Protein AF-T1CIH2-F1 (afdb_monomer)

Foldseek 3Di:
DDPPPCLVVVCVVVVHDSVVSVLLVVQLVVVPDDPPPDDVSVDPVSVVSSCVSSPDPPVPVDDPVVVVVVVD

Solvent-accessible surface area (backbone atoms only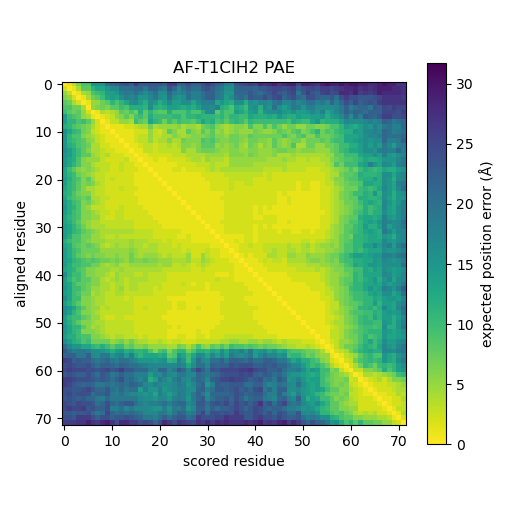 — not comparable to full-atom values): 4560 Å² total; per-residue (Å²): 134,80,82,76,81,49,50,65,59,52,8,63,75,70,75,45,56,49,66,58,42,41,52,53,52,53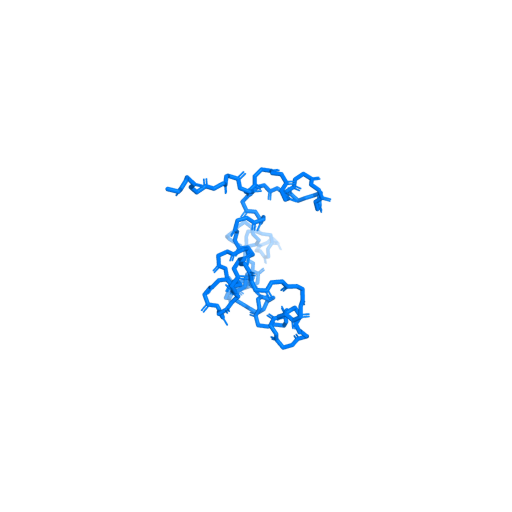,41,33,44,76,73,66,54,57,93,85,66,58,73,86,66,74,37,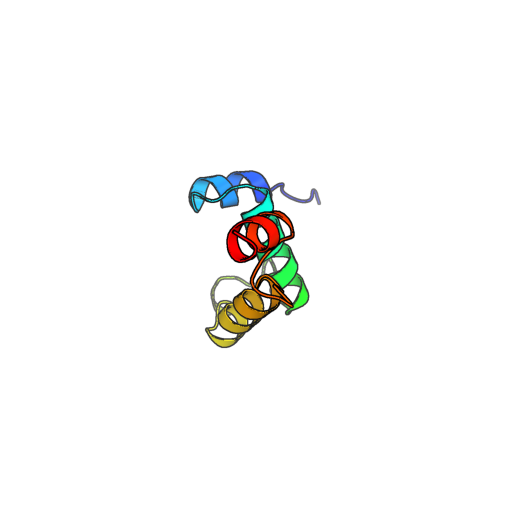71,66,53,54,51,50,30,54,60,70,67,49,80,86,54,96,72,81,60,56,77,74,51,55,62,62,74,71,107

Organism: NCBI:txid410659

Radius of gyration: 16.78 Å; Cα contacts (8 Å, |Δi|>4): 36; chains: 1; bounding box: 56×22×34 Å

Secondary structure (DSSP, 8-state):
------HHHHHHHHT--HHHHHHHHHHHHHTT--SSS-GGG--HHHHHHHHHHHS---TTSS-HHHHHHHT-

Structure (mmCIF, N/CA/C/O backbone):
data_AF-T1CIH2-F1
#
_entry.id   AF-T1CIH2-F1
#
loop_
_atom_site.group_PDB
_atom_site.id
_atom_site.type_symbol
_atom_site.label_atom_id
_atom_site.label_alt_id
_atom_site.label_comp_id
_atom_site.label_asym_id
_atom_site.label_entity_id
_atom_site.label_seq_id
_atom_site.pdbx_PDB_ins_code
_atom_site.Cartn_x
_atom_site.Cartn_y
_atom_site.Cartn_z
_atom_site.occupancy
_atom_site.B_iso_or_equiv
_atom_site.auth_seq_id
_atom_site.auth_comp_id
_atom_site.auth_asym_id
_atom_site.auth_atom_id
_atom_site.pdbx_PDB_model_num
ATOM 1 N N . MET A 1 1 ? -23.787 -5.297 -5.422 1.00 38.94 1 MET A N 1
ATOM 2 C CA . MET A 1 1 ? -22.944 -4.257 -4.793 1.00 38.94 1 MET A CA 1
ATOM 3 C C . MET A 1 1 ? -21.731 -4.022 -5.678 1.00 38.94 1 MET A C 1
ATOM 5 O O . MET A 1 1 ? -20.881 -4.893 -5.780 1.00 38.94 1 MET A O 1
ATOM 9 N N . ALA A 1 2 ? -21.728 -2.922 -6.433 1.00 41.69 2 ALA A N 1
ATOM 10 C CA . ALA A 1 2 ? -20.727 -2.663 -7.465 1.00 41.69 2 ALA A CA 1
ATOM 11 C C . ALA A 1 2 ? -19.360 -2.350 -6.839 1.00 41.69 2 ALA A C 1
ATOM 13 O O . ALA A 1 2 ? -19.254 -1.459 -5.996 1.00 41.69 2 ALA A O 1
ATOM 14 N N . ALA A 1 3 ? -18.325 -3.072 -7.277 1.00 44.97 3 ALA A N 1
ATOM 15 C CA . ALA A 1 3 ? -16.929 -2.807 -6.959 1.00 44.97 3 ALA A CA 1
ATOM 16 C C . ALA A 1 3 ? -16.585 -1.360 -7.343 1.00 44.97 3 ALA A C 1
ATOM 18 O O . ALA A 1 3 ? -16.372 -1.035 -8.513 1.00 44.97 3 ALA A O 1
ATOM 19 N N . ARG A 1 4 ? -16.605 -0.460 -6.356 1.00 53.94 4 ARG A N 1
ATOM 20 C CA . ARG A 1 4 ? -16.279 0.951 -6.561 1.00 53.94 4 ARG A CA 1
ATOM 21 C C . ARG A 1 4 ? -14.842 1.029 -7.087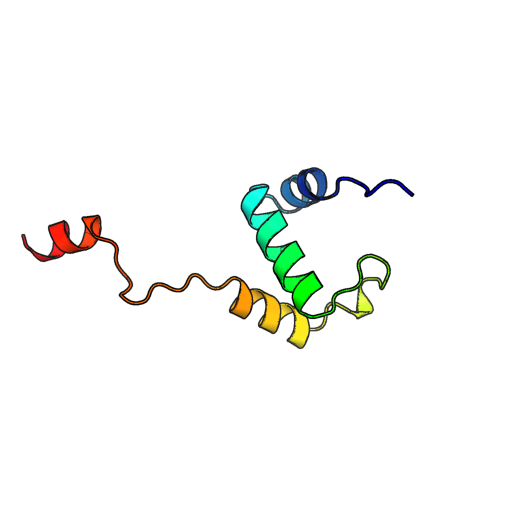 1.00 53.94 4 ARG A C 1
ATOM 23 O O . ARG A 1 4 ? -13.906 0.525 -6.474 1.00 53.94 4 ARG A O 1
ATOM 30 N N . ARG A 1 5 ? -14.686 1.627 -8.267 1.00 60.38 5 ARG A N 1
ATOM 31 C CA . ARG A 1 5 ? -13.428 1.761 -9.009 1.00 60.38 5 ARG A CA 1
ATOM 32 C C . ARG A 1 5 ? -12.519 2.782 -8.307 1.00 60.38 5 ARG A C 1
ATOM 34 O O . ARG A 1 5 ? -12.506 3.941 -8.689 1.00 60.38 5 ARG A O 1
ATOM 41 N N . TRP A 1 6 ? -11.789 2.374 -7.268 1.00 58.72 6 TRP A N 1
ATOM 42 C CA . TRP A 1 6 ? -10.935 3.282 -6.475 1.00 58.72 6 TRP A CA 1
ATOM 43 C C . TRP A 1 6 ? -9.558 3.556 -7.087 1.00 58.72 6 TRP A C 1
ATOM 45 O O . TRP A 1 6 ? -8.982 4.614 -6.850 1.00 58.72 6 TRP A O 1
ATOM 55 N N . GLY A 1 7 ? -9.039 2.635 -7.906 1.00 61.25 7 GLY A N 1
ATOM 56 C CA . GLY A 1 7 ? -7.684 2.730 -8.464 1.00 61.25 7 GLY A CA 1
ATOM 57 C C . GLY A 1 7 ? -7.334 4.077 -9.127 1.00 61.25 7 GLY A C 1
ATOM 58 O O . GLY A 1 7 ? -6.240 4.577 -8.890 1.00 61.25 7 GLY A O 1
ATOM 59 N N . PRO A 1 8 ? -8.223 4.705 -9.925 1.00 63.28 8 PRO A N 1
ATOM 60 C CA . PRO A 1 8 ? -7.947 6.005 -10.540 1.00 63.28 8 PRO A CA 1
ATOM 61 C C . PRO A 1 8 ? -7.950 7.182 -9.551 1.00 63.28 8 PRO A C 1
ATOM 63 O O . PRO A 1 8 ? -7.090 8.051 -9.650 1.00 63.28 8 PRO A O 1
ATOM 66 N N . THR A 1 9 ? -8.891 7.210 -8.602 1.00 77.88 9 THR A N 1
ATOM 67 C CA . THR A 1 9 ? -9.044 8.319 -7.644 1.00 77.88 9 THR A CA 1
ATOM 68 C C . THR A 1 9 ? -7.911 8.335 -6.621 1.00 77.88 9 THR A C 1
ATOM 70 O O . THR A 1 9 ? -7.350 9.392 -6.353 1.00 77.88 9 THR A O 1
ATOM 73 N N . ILE A 1 10 ? -7.516 7.162 -6.113 1.00 80.00 10 ILE A N 1
ATOM 74 C CA . ILE A 1 10 ? -6.395 7.032 -5.168 1.00 80.00 10 ILE A CA 1
ATOM 75 C C . ILE A 1 10 ? -5.074 7.419 -5.840 1.00 80.00 10 ILE A C 1
ATOM 77 O O . ILE A 1 10 ? -4.300 8.179 -5.269 1.00 80.00 10 ILE A O 1
ATOM 81 N N . ALA A 1 11 ? -4.834 6.951 -7.071 1.00 83.56 11 ALA A N 1
ATOM 82 C CA . ALA A 1 11 ? -3.624 7.285 -7.822 1.00 83.56 11 ALA A CA 1
ATOM 83 C C . ALA A 1 11 ? -3.463 8.803 -8.004 1.00 83.56 11 ALA A C 1
ATOM 85 O O . ALA A 1 11 ? -2.401 9.354 -7.725 1.00 83.56 11 ALA A O 1
ATOM 86 N N . SER A 1 12 ? -4.545 9.485 -8.394 1.00 85.31 12 SER A N 1
ATOM 87 C CA . SER A 1 12 ? -4.542 10.941 -8.550 1.00 85.31 12 SER A CA 1
ATOM 88 C C . SER A 1 12 ? -4.333 11.676 -7.225 1.00 85.31 12 SER A C 1
ATOM 90 O O . SER A 1 12 ? -3.588 12.648 -7.199 1.00 85.31 12 SER A O 1
ATOM 92 N N . GLY A 1 13 ? -4.973 11.232 -6.137 1.00 86.88 13 GLY A N 1
ATOM 93 C CA . GLY A 1 13 ? -4.836 11.863 -4.819 1.00 86.88 13 GLY A CA 1
ATOM 94 C C . GLY A 1 13 ? -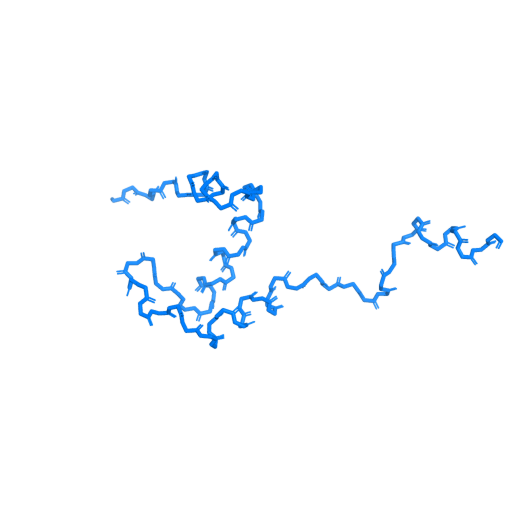3.447 11.690 -4.198 1.00 86.88 13 GLY A C 1
ATOM 95 O O . GLY A 1 13 ? -2.979 12.577 -3.495 1.00 86.88 13 GLY A O 1
ATOM 96 N N . ALA A 1 14 ? -2.770 10.579 -4.495 1.00 84.88 14 ALA A N 1
ATOM 97 C CA . ALA A 1 14 ? -1.427 10.282 -4.001 1.00 84.88 14 ALA A CA 1
ATOM 98 C C . ALA A 1 14 ? -0.296 10.746 -4.943 1.00 84.88 14 ALA A C 1
ATOM 100 O O . ALA A 1 14 ? 0.874 10.567 -4.618 1.00 84.88 14 ALA A O 1
ATOM 101 N N . GLY A 1 15 ? -0.617 11.306 -6.117 1.00 89.62 15 GLY A N 1
ATOM 102 C CA . GLY A 1 15 ? 0.383 11.735 -7.102 1.00 89.62 15 GLY A CA 1
ATOM 103 C C . GLY A 1 15 ? 1.187 10.587 -7.729 1.00 89.62 15 GLY A C 1
ATOM 104 O O . GLY A 1 15 ? 2.295 10.808 -8.214 1.00 89.62 15 GLY A O 1
ATOM 105 N N . VAL A 1 16 ? 0.652 9.361 -7.725 1.00 88.88 16 VAL A N 1
ATOM 106 C CA . VAL A 1 16 ? 1.313 8.163 -8.270 1.00 88.88 16 VAL A CA 1
ATOM 107 C C . VAL A 1 16 ? 0.612 7.667 -9.529 1.00 88.88 16 VAL A C 1
ATOM 109 O O . VAL A 1 16 ? -0.572 7.921 -9.758 1.00 88.88 16 VAL A O 1
ATOM 112 N N . ASP A 1 17 ? 1.317 6.896 -10.355 1.00 90.06 17 ASP A N 1
ATOM 113 C CA . ASP A 1 17 ? 0.677 6.250 -11.493 1.00 90.06 17 ASP A CA 1
ATOM 114 C C . ASP A 1 17 ? -0.295 5.138 -11.039 1.00 90.06 17 ASP A C 1
ATOM 116 O O . ASP A 1 17 ? -0.158 4.520 -9.978 1.00 90.06 17 ASP A O 1
ATOM 120 N N . ARG A 1 18 ? -1.295 4.845 -11.879 1.00 87.38 18 ARG A N 1
ATOM 121 C CA . ARG A 1 18 ? -2.354 3.870 -11.563 1.00 87.38 18 ARG A CA 1
ATOM 122 C C . ARG A 1 18 ? -1.836 2.449 -11.331 1.00 87.38 18 ARG A C 1
ATOM 124 O O . ARG A 1 18 ? -2.462 1.700 -10.584 1.00 87.38 18 ARG A O 1
ATOM 131 N N . LYS A 1 19 ? -0.742 2.052 -11.985 1.00 89.69 19 LYS A N 1
ATOM 132 C CA . LYS A 1 19 ? -0.140 0.723 -11.822 1.00 89.69 19 LYS A CA 1
ATOM 133 C C . LYS A 1 19 ? 0.564 0.633 -10.472 1.00 89.69 19 LYS A C 1
ATOM 135 O O . LYS A 1 19 ? 0.418 -0.389 -9.806 1.00 89.69 19 LYS A O 1
ATOM 140 N N . THR A 1 20 ? 1.244 1.699 -10.054 1.00 90.31 20 THR A N 1
ATOM 141 C CA . THR A 1 20 ? 1.825 1.809 -8.711 1.00 90.31 20 THR A CA 1
ATOM 142 C C . THR A 1 20 ? 0.736 1.742 -7.650 1.00 90.31 20 THR A C 1
ATOM 144 O O . THR A 1 20 ? 0.769 0.831 -6.827 1.00 90.31 20 THR A O 1
ATOM 147 N N . ALA A 1 21 ? -0.298 2.587 -7.729 1.00 91.50 21 ALA A N 1
ATOM 148 C CA . ALA A 1 21 ? -1.410 2.537 -6.774 1.00 91.50 21 ALA A CA 1
ATOM 149 C C . ALA A 1 21 ? -2.037 1.134 -6.690 1.00 91.50 21 ALA A C 1
ATOM 151 O O . ALA A 1 21 ? -2.234 0.602 -5.600 1.00 91.50 21 ALA A O 1
ATOM 152 N N . ARG A 1 22 ? -2.293 0.494 -7.841 1.00 91.31 22 ARG A N 1
ATOM 153 C CA . ARG A 1 22 ? -2.860 -0.859 -7.881 1.00 91.31 22 ARG A CA 1
ATOM 154 C C . ARG A 1 22 ? -1.961 -1.884 -7.190 1.00 91.31 22 ARG A C 1
ATOM 156 O O . ARG A 1 22 ? -2.462 -2.664 -6.392 1.00 91.31 22 ARG A O 1
ATOM 163 N N . ARG A 1 23 ? -0.654 -1.869 -7.469 1.00 92.62 23 ARG A N 1
ATOM 164 C CA . ARG A 1 23 ? 0.298 -2.834 -6.901 1.00 92.62 23 ARG A CA 1
ATOM 165 C C . ARG A 1 23 ? 0.367 -2.743 -5.375 1.00 92.62 23 ARG A C 1
ATOM 167 O O . ARG A 1 23 ? 0.406 -3.773 -4.712 1.00 92.62 23 ARG A O 1
ATOM 174 N N . TYR A 1 24 ? 0.351 -1.528 -4.830 1.00 94.38 24 TYR A N 1
ATOM 175 C CA . TYR A 1 24 ? 0.338 -1.312 -3.382 1.00 94.38 24 TYR A CA 1
ATOM 176 C C . TYR A 1 24 ? -0.971 -1.789 -2.744 1.00 94.38 24 TYR A C 1
ATOM 178 O O . TYR A 1 24 ? -0.936 -2.474 -1.726 1.00 94.38 24 TYR A O 1
ATOM 186 N N . ILE A 1 25 ? -2.119 -1.487 -3.361 1.00 92.69 25 ILE A N 1
ATOM 187 C CA . ILE A 1 25 ? -3.431 -1.931 -2.865 1.00 92.69 25 ILE A CA 1
ATOM 188 C C . ILE A 1 25 ? -3.535 -3.462 -2.881 1.00 92.69 25 ILE A C 1
ATOM 190 O O . ILE A 1 25 ? -3.978 -4.052 -1.902 1.00 92.69 25 ILE A O 1
ATOM 194 N N . GLU A 1 26 ? -3.113 -4.113 -3.968 1.00 94.06 26 GLU A N 1
ATOM 195 C CA . GLU A 1 26 ? -3.119 -5.579 -4.084 1.00 94.06 26 GLU A CA 1
ATOM 196 C C . GLU A 1 26 ? -2.233 -6.234 -3.013 1.00 94.06 26 GLU A C 1
ATOM 198 O O . GLU A 1 26 ? -2.664 -7.190 -2.369 1.00 94.06 26 GLU A O 1
ATOM 203 N N . ALA A 1 27 ? -1.033 -5.694 -2.769 1.00 96.19 27 ALA A N 1
ATOM 204 C CA . ALA A 1 27 ? -0.144 -6.176 -1.713 1.00 96.19 27 ALA A CA 1
ATOM 205 C C . ALA A 1 27 ? -0.757 -6.007 -0.313 1.00 96.19 27 ALA A C 1
ATOM 207 O O . ALA A 1 27 ? -0.713 -6.934 0.491 1.00 96.19 27 ALA A O 1
ATOM 208 N N . ALA A 1 28 ? -1.374 -4.856 -0.033 1.00 95.75 28 ALA A N 1
ATOM 209 C CA . ALA A 1 28 ? -2.018 -4.595 1.251 1.00 95.75 28 ALA A CA 1
ATOM 210 C C . ALA A 1 28 ? -3.203 -5.534 1.513 1.00 95.75 28 ALA A C 1
ATOM 212 O O . ALA A 1 28 ? -3.307 -6.102 2.598 1.00 95.75 28 ALA A O 1
ATOM 213 N N . VAL A 1 29 ? -4.058 -5.760 0.509 1.00 95.94 29 VAL A N 1
ATOM 214 C CA . VAL A 1 29 ? -5.168 -6.724 0.606 1.00 95.94 29 VAL A CA 1
ATOM 215 C C . VAL A 1 29 ? -4.638 -8.144 0.824 1.00 95.94 29 VAL A C 1
ATOM 217 O O . VAL A 1 29 ? -5.175 -8.875 1.651 1.00 95.94 29 VAL A O 1
ATOM 220 N N . GLY A 1 30 ? -3.548 -8.527 0.149 1.00 96.44 30 GLY A N 1
ATOM 221 C CA . GLY A 1 30 ? -2.888 -9.820 0.363 1.00 96.44 30 GLY A CA 1
ATOM 222 C C . GLY A 1 30 ? -2.331 -10.018 1.780 1.00 96.44 30 GLY A C 1
ATOM 223 O O . GLY A 1 30 ? -2.204 -11.155 2.226 1.00 96.44 30 GLY A O 1
ATOM 224 N N . LEU A 1 31 ? -2.043 -8.929 2.498 1.00 97.44 31 LEU A N 1
ATOM 225 C CA . LEU A 1 31 ? -1.582 -8.925 3.891 1.00 97.44 31 LEU A CA 1
ATOM 226 C C . LEU A 1 31 ? -2.722 -8.773 4.913 1.00 97.44 31 LEU A C 1
ATOM 228 O O . LEU A 1 31 ? -2.459 -8.691 6.110 1.00 97.44 31 LEU A O 1
ATOM 232 N N . GLY A 1 32 ? -3.981 -8.761 4.463 1.00 95.50 32 GLY A N 1
ATOM 233 C CA . GLY A 1 32 ? -5.152 -8.724 5.340 1.00 95.50 32 GLY A CA 1
ATOM 234 C C . GLY A 1 32 ? -5.744 -7.335 5.578 1.00 95.50 32 GLY A C 1
ATOM 235 O O . GLY A 1 32 ? -6.574 -7.193 6.474 1.00 95.50 32 GLY A O 1
ATOM 236 N N . LEU A 1 33 ? -5.366 -6.317 4.793 1.00 95.88 33 LEU A N 1
ATOM 237 C CA . LEU A 1 33 ? -6.081 -5.038 4.803 1.00 95.88 33 LEU A CA 1
ATOM 238 C C . LEU A 1 33 ? -7.531 -5.251 4.339 1.00 95.88 33 LEU A C 1
ATOM 240 O O . LEU A 1 33 ? -7.770 -5.699 3.213 1.00 95.88 33 LEU A O 1
ATOM 244 N N . ASP A 1 34 ? -8.487 -4.862 5.181 1.00 94.56 34 ASP A N 1
ATOM 245 C CA . ASP A 1 34 ? -9.899 -4.780 4.809 1.00 94.56 34 ASP A CA 1
ATOM 246 C C . ASP A 1 34 ? -10.190 -3.392 4.224 1.00 94.56 34 ASP A C 1
ATOM 248 O O . ASP A 1 34 ? -9.764 -2.368 4.748 1.00 94.56 34 ASP A O 1
ATOM 252 N N . ARG A 1 35 ? -10.931 -3.328 3.119 1.00 87.94 35 ARG A N 1
ATOM 253 C CA . ARG A 1 35 ? -11.257 -2.040 2.491 1.00 87.94 35 ARG A CA 1
ATOM 254 C C . ARG A 1 35 ? -12.329 -1.261 3.241 1.00 87.94 35 ARG A C 1
ATOM 256 O O . ARG A 1 35 ? -12.434 -0.057 3.014 1.00 87.94 35 ARG A O 1
ATOM 263 N N . ASP A 1 36 ? -13.075 -1.929 4.114 1.00 92.19 36 ASP A N 1
ATOM 264 C CA . ASP A 1 36 ? -14.117 -1.317 4.936 1.00 92.19 36 ASP A CA 1
ATOM 265 C C . ASP A 1 36 ? -13.704 -1.214 6.423 1.00 92.19 36 ASP A C 1
ATOM 267 O O . ASP A 1 36 ? -14.460 -0.685 7.237 1.00 92.19 36 ASP A O 1
ATOM 271 N N . GLY A 1 37 ? -12.493 -1.667 6.786 1.00 89.75 37 GLY A N 1
ATOM 272 C CA . GLY A 1 37 ? -12.017 -1.747 8.176 1.00 89.75 37 GLY A CA 1
ATOM 273 C C . GLY A 1 37 ? -11.420 -0.457 8.755 1.00 89.75 37 GLY A C 1
ATOM 274 O O . GLY A 1 37 ? -11.106 -0.407 9.944 1.00 89.75 37 GLY A O 1
ATOM 275 N N . GLY A 1 38 ? -11.315 0.604 7.950 1.00 92.38 38 GLY A N 1
ATOM 276 C CA . GLY A 1 38 ? -10.903 1.937 8.394 1.00 92.38 38 GLY A CA 1
ATOM 277 C C . GLY A 1 38 ? -9.403 2.097 8.676 1.00 92.38 38 GLY A C 1
ATOM 278 O O . GLY A 1 38 ? -8.587 1.203 8.469 1.00 92.38 38 GLY A O 1
ATOM 279 N N . GLU A 1 39 ? -9.025 3.290 9.139 1.00 92.44 39 GLU A N 1
ATOM 280 C CA . GLU A 1 39 ? -7.616 3.703 9.256 1.00 92.44 39 GLU A CA 1
ATOM 281 C C . GLU A 1 39 ? -6.850 3.007 10.389 1.00 92.44 39 GLU A C 1
ATOM 283 O O . GLU A 1 39 ? -5.627 2.921 10.333 1.00 92.44 39 GLU A O 1
ATOM 288 N N . SER A 1 40 ? -7.538 2.452 11.392 1.00 95.88 40 SER A N 1
ATOM 289 C CA . SER A 1 40 ? -6.904 1.747 12.520 1.00 95.88 40 SER A CA 1
ATOM 290 C C . SER A 1 40 ? -6.095 0.516 12.095 1.00 95.88 40 SER A C 1
ATOM 292 O O . SER A 1 40 ? -5.233 0.055 12.840 1.00 95.88 40 SER A O 1
ATOM 294 N N . GLN A 1 41 ? -6.343 -0.005 10.890 1.00 95.81 41 GLN A N 1
ATOM 295 C CA . GLN A 1 41 ? -5.594 -1.113 10.301 1.00 95.81 41 GLN A CA 1
ATOM 296 C C . GLN A 1 41 ? -4.210 -0.692 9.779 1.00 95.81 41 GLN A C 1
ATOM 298 O O . GLN A 1 41 ? -3.337 -1.546 9.615 1.00 95.81 41 GLN A O 1
ATOM 303 N N . LEU A 1 42 ? -3.991 0.607 9.527 1.00 94.81 42 LEU A N 1
ATOM 304 C CA . LEU A 1 42 ? -2.772 1.179 8.937 1.00 94.81 42 LEU A CA 1
ATOM 305 C C . LEU A 1 42 ? -1.628 1.280 9.957 1.00 94.81 42 LEU A C 1
ATOM 307 O O . LEU A 1 42 ? -1.074 2.345 10.210 1.00 94.81 42 LEU A O 1
ATOM 311 N N . SER A 1 43 ? -1.284 0.144 10.554 1.00 96.75 43 SER A N 1
ATOM 312 C CA . SER A 1 43 ? -0.143 0.014 11.456 1.00 96.75 43 SER A CA 1
ATOM 313 C C . SER A 1 43 ? 1.186 0.015 10.699 1.00 96.75 43 SER A C 1
ATOM 315 O O . SER A 1 43 ? 1.265 -0.433 9.551 1.00 96.75 43 SER A O 1
ATOM 317 N N . ASP A 1 44 ? 2.259 0.412 11.383 1.00 97.50 44 ASP A N 1
ATOM 318 C CA . ASP A 1 44 ? 3.627 0.346 10.853 1.00 97.50 44 ASP A CA 1
ATOM 319 C C . ASP A 1 44 ? 4.000 -1.063 10.372 1.00 97.50 44 ASP A C 1
ATOM 321 O O . ASP A 1 44 ? 4.692 -1.216 9.367 1.00 97.50 44 ASP A O 1
ATOM 325 N N . ALA A 1 45 ? 3.498 -2.104 11.044 1.00 97.56 45 ALA A N 1
ATOM 326 C CA . ALA A 1 45 ? 3.714 -3.492 10.646 1.00 97.56 45 ALA A CA 1
ATOM 327 C C . ALA A 1 45 ? 3.080 -3.806 9.281 1.00 97.56 45 ALA A C 1
ATOM 329 O O . ALA A 1 45 ? 3.723 -4.420 8.426 1.00 97.56 45 ALA A O 1
ATOM 330 N N . LEU A 1 46 ? 1.843 -3.351 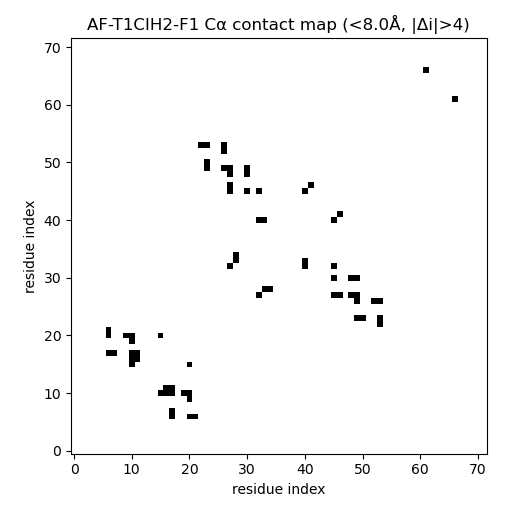9.048 1.00 97.12 46 LEU A N 1
ATOM 331 C CA . LEU A 1 46 ? 1.180 -3.509 7.755 1.00 97.12 46 LEU A CA 1
ATOM 332 C C . LEU A 1 46 ? 1.915 -2.714 6.669 1.00 97.12 46 LEU A C 1
ATOM 334 O O . LEU A 1 46 ? 2.203 -3.254 5.602 1.00 97.12 46 LEU A O 1
ATOM 338 N N . ILE A 1 47 ? 2.246 -1.450 6.944 1.00 96.06 47 ILE A N 1
ATOM 339 C CA . ILE A 1 47 ? 2.936 -0.568 5.992 1.00 96.06 47 ILE A CA 1
ATOM 340 C C . ILE A 1 47 ? 4.301 -1.156 5.613 1.00 96.06 47 ILE A C 1
ATOM 342 O O . ILE A 1 47 ? 4.625 -1.248 4.427 1.00 96.06 47 ILE A O 1
ATOM 346 N N . GLY A 1 48 ? 5.076 -1.616 6.598 1.00 97.00 48 GLY A N 1
ATOM 347 C CA . GLY A 1 48 ? 6.356 -2.289 6.385 1.00 97.00 48 GLY A CA 1
ATOM 348 C C . GLY A 1 48 ? 6.213 -3.545 5.526 1.00 97.00 48 GLY A C 1
ATOM 349 O O . GLY A 1 48 ? 6.941 -3.706 4.547 1.00 97.00 48 GLY A O 1
ATOM 350 N N . GLY A 1 49 ? 5.222 -4.392 5.820 1.00 97.62 49 GLY A N 1
ATOM 351 C CA . GLY A 1 49 ? 4.937 -5.588 5.027 1.00 97.62 49 GLY A CA 1
ATOM 352 C C . GLY A 1 49 ? 4.589 -5.274 3.570 1.00 97.62 49 GLY A C 1
ATOM 353 O O . GLY A 1 49 ? 5.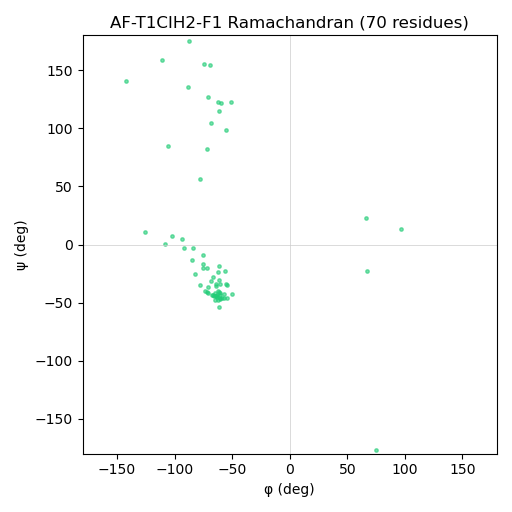088 -5.935 2.659 1.00 97.62 49 GLY A O 1
ATOM 354 N N . VAL A 1 50 ? 3.783 -4.236 3.325 1.00 96.88 50 VAL A N 1
ATOM 355 C CA . VAL A 1 50 ? 3.450 -3.790 1.963 1.00 96.88 50 VAL A CA 1
ATOM 356 C C . VAL A 1 50 ? 4.702 -3.324 1.228 1.00 96.88 50 VAL A C 1
ATOM 358 O O . VAL A 1 50 ? 4.924 -3.742 0.091 1.00 96.88 50 VAL A O 1
ATOM 361 N N . CYS A 1 51 ? 5.530 -2.494 1.868 1.00 94.75 51 CYS A N 1
ATOM 362 C CA . CYS A 1 51 ? 6.786 -2.008 1.298 1.00 94.75 51 CYS A CA 1
ATOM 363 C C . CYS A 1 51 ? 7.719 -3.156 0.896 1.00 94.75 51 CYS A C 1
ATOM 365 O O . CYS A 1 51 ? 8.276 -3.126 -0.202 1.00 94.75 51 CYS A O 1
ATOM 367 N N . GLU A 1 52 ? 7.838 -4.189 1.731 1.00 95.19 52 GLU A N 1
ATOM 368 C CA . GLU A 1 52 ? 8.621 -5.383 1.405 1.00 95.19 52 GLU A CA 1
ATOM 369 C C . GLU A 1 52 ? 8.001 -6.189 0.257 1.00 95.19 52 GLU A C 1
ATOM 371 O O . GLU A 1 52 ? 8.699 -6.567 -0.683 1.00 95.19 52 GLU A O 1
ATOM 376 N N . ALA A 1 53 ? 6.682 -6.389 0.259 1.00 94.44 53 ALA A N 1
ATOM 377 C CA . ALA A 1 53 ? 5.988 -7.131 -0.794 1.00 94.44 53 ALA A CA 1
ATOM 378 C C . ALA A 1 53 ? 6.083 -6.451 -2.173 1.00 94.44 53 ALA A C 1
ATOM 380 O O . ALA A 1 53 ? 6.174 -7.120 -3.208 1.00 94.44 53 ALA A O 1
ATOM 381 N N . VAL A 1 54 ? 6.066 -5.114 -2.220 1.00 93.19 54 VAL A N 1
ATOM 382 C CA . VAL A 1 54 ? 6.202 -4.368 -3.482 1.00 93.19 54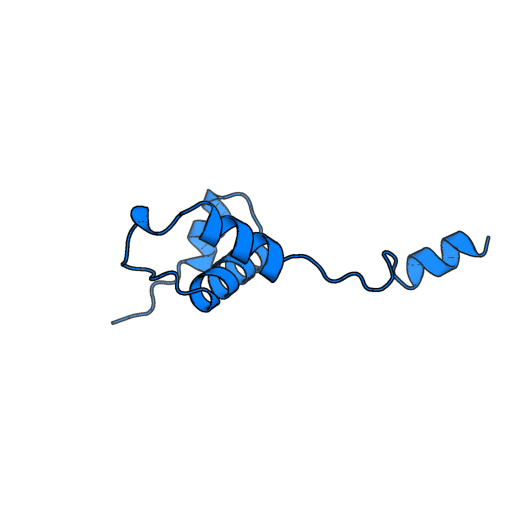 VAL A CA 1
ATOM 383 C C . VAL A 1 54 ? 7.653 -4.143 -3.899 1.00 93.19 54 VAL A C 1
ATOM 385 O O . VAL A 1 54 ? 7.889 -3.757 -5.053 1.00 93.19 54 VAL A O 1
ATOM 388 N N . ARG A 1 55 ? 8.613 -4.380 -2.993 1.00 87.88 55 ARG A N 1
ATOM 389 C CA . ARG A 1 55 ? 10.039 -4.125 -3.202 1.00 87.88 55 ARG A CA 1
ATOM 390 C C . ARG A 1 55 ? 10.492 -4.777 -4.511 1.00 87.88 55 ARG A C 1
ATOM 392 O O . ARG A 1 55 ? 10.336 -5.985 -4.693 1.00 87.88 55 ARG A O 1
ATOM 399 N N . PRO A 1 56 ? 11.048 -4.010 -5.466 1.00 82.62 56 PRO A N 1
ATOM 400 C CA . PRO A 1 56 ? 11.518 -4.581 -6.717 1.00 82.62 56 PRO A CA 1
ATOM 401 C C . PRO A 1 56 ? 12.631 -5.598 -6.449 1.00 82.62 56 PRO A C 1
ATOM 403 O O . PRO A 1 56 ? 13.720 -5.223 -6.011 1.00 82.62 56 PRO A O 1
ATOM 406 N N . SER A 1 57 ? 12.391 -6.875 -6.749 1.00 72.31 57 SER A N 1
ATOM 407 C CA . SER A 1 57 ? 13.459 -7.866 -6.791 1.00 72.31 57 SER A CA 1
ATOM 408 C C . SER A 1 57 ? 14.365 -7.545 -7.981 1.00 72.31 57 SER A C 1
ATOM 410 O O . SER A 1 57 ? 14.016 -7.739 -9.144 1.00 72.31 57 SER A O 1
ATOM 412 N N . ARG A 1 58 ? 15.543 -6.986 -7.699 1.00 63.38 58 ARG A N 1
ATOM 413 C CA . ARG A 1 58 ? 16.631 -6.859 -8.674 1.00 63.38 58 ARG A CA 1
ATOM 414 C C . ARG A 1 58 ? 17.704 -7.883 -8.313 1.00 63.38 58 ARG A C 1
ATOM 416 O O . ARG A 1 58 ? 18.640 -7.509 -7.614 1.00 63.38 58 ARG A O 1
ATOM 423 N N . PRO A 1 59 ? 17.587 -9.148 -8.761 1.00 65.12 59 PRO A N 1
ATOM 424 C CA . PRO A 1 59 ? 18.534 -10.202 -8.387 1.00 65.12 59 PRO A CA 1
ATOM 425 C C . PRO A 1 59 ? 19.997 -9.871 -8.723 1.00 65.12 59 PRO A C 1
ATOM 427 O O . PRO A 1 59 ? 20.890 -10.384 -8.066 1.00 65.12 59 PRO A O 1
ATOM 430 N N . HIS A 1 60 ? 20.248 -8.967 -9.676 1.00 64.56 60 HIS A N 1
ATOM 431 C CA . HIS A 1 60 ? 21.600 -8.561 -10.077 1.00 64.56 60 HIS A CA 1
ATOM 432 C C . HIS A 1 60 ? 21.838 -7.044 -10.008 1.00 64.56 60 HIS A C 1
ATOM 434 O O . HIS A 1 60 ? 22.819 -6.560 -10.558 1.00 64.56 60 HIS A O 1
ATOM 440 N N . GLY A 1 61 ? 20.921 -6.267 -9.408 1.00 65.94 61 GLY A N 1
ATOM 441 C CA . GLY A 1 61 ? 21.004 -4.794 -9.328 1.00 65.94 61 GLY A CA 1
ATOM 442 C C . GLY A 1 61 ? 20.876 -4.046 -10.667 1.00 65.94 61 GLY A C 1
ATOM 443 O O . GLY A 1 61 ? 20.438 -2.895 -10.694 1.00 65.94 61 GLY A O 1
ATOM 444 N N . HIS A 1 62 ? 21.168 -4.716 -11.782 1.00 70.94 62 HIS A N 1
ATOM 445 C CA . HIS A 1 62 ? 21.435 -4.116 -13.077 1.00 70.94 62 HIS A CA 1
ATOM 446 C C . HIS A 1 62 ? 20.830 -4.962 -14.211 1.00 70.94 62 HIS A C 1
ATOM 448 O O . HIS A 1 62 ? 20.821 -6.190 -14.151 1.00 70.94 62 HIS A O 1
ATOM 454 N N . GLY A 1 63 ? 20.268 -4.302 -15.228 1.00 71.81 63 GLY A N 1
ATOM 455 C CA . GLY A 1 63 ? 19.708 -4.961 -16.416 1.00 71.81 63 GLY A CA 1
ATOM 456 C C . GLY A 1 63 ? 20.754 -5.185 -17.512 1.00 71.81 63 GLY A C 1
ATOM 457 O O . GLY A 1 63 ? 21.872 -4.689 -17.417 1.00 71.81 63 GLY A O 1
ATOM 458 N N . ALA A 1 64 ? 20.374 -5.872 -18.594 1.00 74.50 64 ALA A N 1
ATOM 459 C CA . ALA A 1 64 ? 21.270 -6.155 -19.723 1.00 74.50 64 ALA A CA 1
ATOM 460 C C . ALA A 1 64 ? 21.912 -4.889 -20.330 1.00 74.50 64 ALA A C 1
ATOM 462 O O . ALA A 1 64 ? 23.079 -4.915 -20.705 1.00 74.50 64 ALA A O 1
ATOM 463 N N . SER A 1 65 ? 21.194 -3.761 -20.348 1.00 77.19 65 SER A N 1
ATOM 464 C CA . SER A 1 65 ? 21.733 -2.469 -20.795 1.00 77.19 65 SER A CA 1
ATOM 465 C C . SER A 1 65 ? 22.867 -1.949 -19.908 1.00 77.19 65 SER A C 1
ATOM 467 O O . SER A 1 65 ? 23.812 -1.340 -20.395 1.00 77.19 65 SER A O 1
ATOM 469 N N . TRP A 1 66 ? 22.803 -2.213 -18.606 1.00 79.06 66 TRP A N 1
ATOM 470 C CA . TRP A 1 66 ? 23.855 -1.855 -17.661 1.00 79.06 66 TRP A CA 1
ATOM 471 C C . TRP A 1 66 ? 25.104 -2.725 -17.851 1.00 79.06 66 TRP A C 1
ATOM 473 O O . TRP A 1 66 ? 26.217 -2.224 -17.743 1.00 79.06 66 TRP A O 1
ATOM 483 N N . ALA A 1 67 ? 24.934 -4.011 -18.181 1.00 80.19 67 ALA A N 1
ATOM 484 C CA . ALA A 1 67 ? 26.060 -4.902 -18.470 1.00 80.19 67 ALA A CA 1
ATOM 485 C C . ALA A 1 67 ? 26.888 -4.404 -19.670 1.00 80.19 67 ALA A C 1
ATOM 487 O O . ALA A 1 67 ? 28.113 -4.504 -19.662 1.00 80.19 67 ALA A O 1
ATOM 488 N N . GLN A 1 68 ? 26.237 -3.785 -20.662 1.00 85.88 68 GLN A N 1
ATOM 489 C CA . GLN A 1 68 ? 26.931 -3.164 -21.794 1.00 85.88 68 GLN A CA 1
ATOM 490 C C . GLN A 1 68 ? 27.779 -1.947 -21.390 1.00 85.88 68 GLN A C 1
ATOM 492 O O . GLN A 1 68 ? 28.781 -1.676 -22.041 1.00 85.88 68 GLN A O 1
ATOM 497 N N . LEU A 1 69 ? 27.417 -1.229 -20.320 1.00 81.19 69 LEU A N 1
ATOM 498 C CA . LE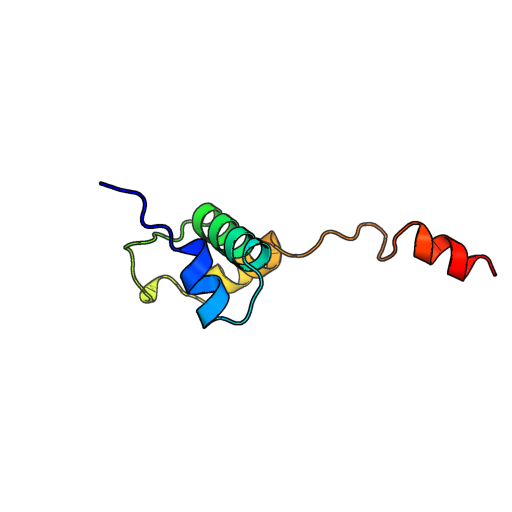U A 1 69 ? 28.205 -0.105 -19.797 1.00 81.19 69 LEU A CA 1
ATOM 499 C C . LEU A 1 69 ? 29.421 -0.574 -18.989 1.00 81.19 69 LEU A C 1
ATOM 501 O O . LEU A 1 69 ? 30.464 0.061 -19.049 1.00 81.19 69 LEU A O 1
ATOM 505 N N . CYS A 1 70 ? 29.311 -1.689 -18.262 1.00 80.75 70 CYS A N 1
ATOM 506 C CA . CYS A 1 70 ? 30.422 -2.257 -17.487 1.00 80.75 70 CYS A CA 1
ATOM 507 C C . CYS A 1 70 ? 31.481 -2.976 -18.336 1.00 80.75 70 CYS A C 1
ATOM 509 O O . CYS A 1 70 ? 32.504 -3.381 -17.793 1.00 80.75 70 CYS A O 1
ATOM 511 N N . THR A 1 71 ? 31.220 -3.186 -19.629 1.00 75.62 71 THR A N 1
ATOM 512 C CA . THR A 1 71 ? 32.138 -3.880 -20.550 1.00 75.62 71 THR A CA 1
ATOM 513 C C . THR A 1 71 ? 32.895 -2.898 -21.465 1.00 75.62 71 THR A C 1
ATOM 515 O O . THR A 1 71 ? 33.564 -3.341 -22.394 1.00 75.62 71 THR A O 1
ATOM 518 N N . GLN A 1 72 ? 32.774 -1.581 -21.241 1.00 58.69 72 GLN A N 1
ATOM 519 C CA . GLN A 1 72 ? 33.556 -0.552 -21.945 1.00 58.69 72 GLN A CA 1
ATOM 520 C C . GLN A 1 72 ? 34.846 -0.202 -21.208 1.00 58.69 72 GLN A C 1
ATOM 522 O O . GLN A 1 72 ? 34.826 -0.207 -19.957 1.00 58.69 72 GLN A O 1
#

Sequence (72 aa):
MAARRWGPTIASGAGVDRKTARRYIEAAVGLGLDRDGGESQLSDALIGGVCEAVRPSRPHGHGASWAQLCTQ

Mean predicted aligned error: 9.18 Å

pLDDT: mean 83.54, std 14.7, range [38.94, 97.62]